Protein AF-A0A9D4JPB3-F1 (afdb_monomer_lite)

Sequence (57 aa):
MDETGISPEHRPPNIIAPSNEKPHSVTSPRSTTTTLIACANAAGSNIPPYFVFKGEV

Radius of gyration: 18.05 Å; chains: 1; bounding box: 27×43×47 Å

pLDDT: mean 81.63, std 10.53, range [57.44, 94.19]

Organism: Dreissena polymorpha (NCBI:txid45954)

Foldseek 3Di:
DDKDWDWPFDDDPDDDDPPPDDPDDPGPPPTWIKMWDWDADPVGDIDPIDIDGDDDD

Structure (mmCIF, N/CA/C/O backbone):
data_AF-A0A9D4JPB3-F1
#
_entry.id   AF-A0A9D4JPB3-F1
#
loop_
_atom_site.group_PDB
_atom_site.id
_atom_site.type_symbol
_atom_site.label_atom_id
_atom_site.label_alt_id
_atom_site.label_comp_id
_atom_site.label_asym_id
_atom_site.label_entity_id
_atom_site.label_seq_id
_atom_site.pdbx_PDB_ins_code
_atom_site.Cartn_x
_atom_site.Cartn_y
_atom_site.Cartn_z
_atom_site.occupancy
_atom_site.B_iso_or_equiv
_atom_site.auth_seq_id
_atom_site.auth_comp_id
_atom_site.auth_asym_id
_atom_site.auth_atom_id
_atom_site.pdbx_PDB_model_num
ATOM 1 N N . MET A 1 1 ? 14.342 -3.286 -7.036 1.00 87.25 1 MET A N 1
ATOM 2 C CA . MET A 1 1 ? 13.403 -4.192 -6.349 1.00 87.25 1 MET A CA 1
ATOM 3 C C . MET A 1 1 ? 13.468 -3.827 -4.890 1.00 87.25 1 MET A C 1
ATOM 5 O O . MET A 1 1 ? 14.579 -3.615 -4.421 1.00 87.25 1 MET A O 1
ATOM 9 N N . ASP A 1 2 ? 12.321 -3.667 -4.249 1.00 90.50 2 ASP A N 1
ATOM 10 C CA . ASP A 1 2 ? 12.239 -3.266 -2.846 1.00 90.50 2 ASP A CA 1
ATOM 11 C C . ASP A 1 2 ? 10.920 -3.752 -2.231 1.00 90.50 2 ASP A C 1
ATOM 13 O O . ASP A 1 2 ? 9.952 -4.035 -2.955 1.00 90.50 2 ASP A O 1
ATOM 17 N N . GLU A 1 3 ? 10.888 -3.833 -0.905 1.00 91.75 3 GLU A N 1
ATOM 18 C CA . GLU A 1 3 ? 9.713 -4.178 -0.117 1.00 91.75 3 GLU A CA 1
ATOM 19 C C . GLU A 1 3 ? 9.188 -2.968 0.658 1.00 91.75 3 GLU A C 1
ATOM 21 O O . GLU A 1 3 ? 9.929 -2.137 1.176 1.00 91.75 3 GLU A O 1
ATOM 26 N N . THR A 1 4 ? 7.869 -2.856 0.785 1.00 90.88 4 THR A N 1
ATOM 27 C CA . THR A 1 4 ? 7.250 -1.799 1.590 1.00 90.88 4 THR A CA 1
ATOM 28 C C . THR A 1 4 ? 6.050 -2.339 2.348 1.00 90.88 4 THR A C 1
ATOM 30 O O . THR A 1 4 ? 5.189 -3.015 1.790 1.00 90.88 4 THR A O 1
ATOM 33 N N . GLY A 1 5 ? 5.978 -2.028 3.642 1.00 88.0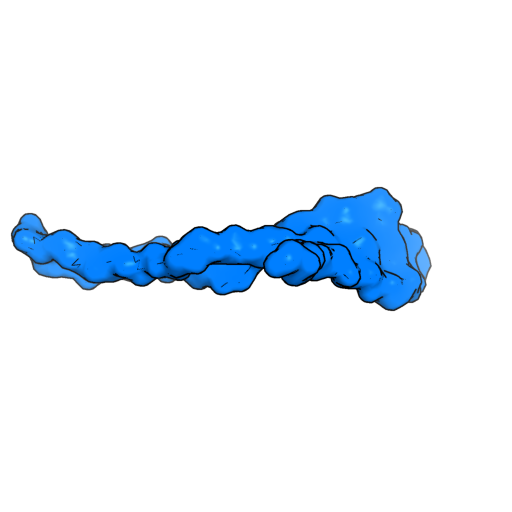0 5 GLY A N 1
ATOM 34 C CA . GLY A 1 5 ? 4.809 -2.324 4.461 1.00 88.00 5 GLY A CA 1
ATOM 35 C C . GLY A 1 5 ? 3.716 -1.280 4.249 1.00 88.00 5 GLY A C 1
ATOM 36 O O . GLY A 1 5 ? 3.960 -0.088 4.418 1.00 88.00 5 GLY A O 1
ATOM 37 N N . ILE A 1 6 ? 2.506 -1.730 3.928 1.00 86.31 6 ILE A N 1
ATOM 38 C CA . ILE A 1 6 ? 1.304 -0.896 3.936 1.00 86.31 6 ILE A CA 1
ATOM 39 C C . ILE A 1 6 ? 0.453 -1.262 5.154 1.00 86.31 6 ILE A C 1
ATOM 41 O O . ILE A 1 6 ? 0.138 -2.433 5.388 1.00 86.31 6 ILE A O 1
ATOM 45 N N . SER A 1 7 ? 0.100 -0.258 5.957 1.00 81.44 7 SER A N 1
ATOM 46 C CA . SER A 1 7 ? -0.849 -0.412 7.056 1.00 81.44 7 SER A CA 1
ATOM 47 C C . SER A 1 7 ? -2.172 0.263 6.682 1.00 81.44 7 SER A C 1
ATOM 49 O O . SER A 1 7 ? -2.168 1.393 6.191 1.00 81.44 7 SER A O 1
ATOM 51 N N . PRO A 1 8 ? -3.327 -0.378 6.923 1.00 74.06 8 PRO A N 1
ATOM 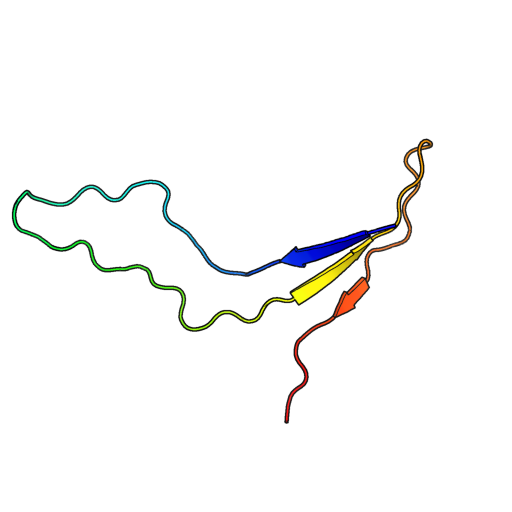52 C CA . PRO A 1 8 ? -4.626 0.273 6.755 1.00 74.06 8 PRO A CA 1
ATOM 53 C C . PRO A 1 8 ? -4.947 1.274 7.885 1.00 74.06 8 PRO A C 1
ATOM 55 O O . PRO A 1 8 ? -6.105 1.637 8.072 1.00 74.06 8 PRO A O 1
ATOM 58 N N . GLU A 1 9 ? -3.954 1.712 8.671 1.00 76.12 9 GLU A N 1
ATOM 59 C CA . GLU A 1 9 ? -4.189 2.638 9.780 1.00 76.12 9 GLU A CA 1
ATOM 60 C C . GLU A 1 9 ? -4.508 4.038 9.269 1.00 76.12 9 GLU A C 1
ATOM 62 O O . GLU A 1 9 ? -3.714 4.677 8.578 1.00 76.12 9 GLU A O 1
ATOM 67 N N . HIS A 1 10 ? -5.665 4.549 9.676 1.00 73.25 10 HIS A N 1
ATOM 68 C CA . HIS A 1 10 ? -6.000 5.944 9.472 1.00 73.25 10 HIS A CA 1
ATOM 69 C C . HIS A 1 10 ? -5.416 6.784 10.610 1.00 73.25 10 HIS A C 1
ATOM 71 O O . HIS A 1 10 ? -5.770 6.591 11.775 1.00 73.25 10 HIS A O 1
ATOM 77 N N . ARG A 1 11 ? -4.552 7.748 10.271 1.00 69.50 11 ARG A N 1
ATOM 78 C CA . ARG A 1 11 ? -4.088 8.782 11.201 1.00 69.50 11 ARG A CA 1
ATOM 79 C C . ARG A 1 11 ? -4.728 10.128 10.836 1.00 69.50 11 ARG A C 1
ATOM 81 O O . ARG A 1 11 ? -4.353 10.698 9.811 1.00 69.50 11 ARG A O 1
ATOM 88 N N . PRO A 1 12 ? -5.659 10.662 11.646 1.00 73.94 12 PRO A N 1
ATOM 89 C CA . PRO A 1 12 ? -6.231 11.977 11.386 1.00 73.94 12 PRO A CA 1
ATOM 90 C C . PRO A 1 12 ? -5.149 13.070 11.530 1.00 73.94 12 PRO A C 1
ATOM 92 O O . PRO A 1 12 ? -4.357 13.016 12.475 1.00 73.94 12 PRO A O 1
ATOM 95 N N . PRO A 1 13 ? -5.082 14.051 10.608 1.00 74.75 13 PRO A N 1
ATOM 96 C CA . PRO A 1 13 ? -3.964 14.992 10.515 1.00 74.75 13 PRO A CA 1
ATOM 97 C C . PRO A 1 13 ? -3.899 15.999 11.669 1.00 74.75 13 PRO A C 1
ATOM 99 O O . PRO A 1 13 ? -2.799 16.346 12.072 1.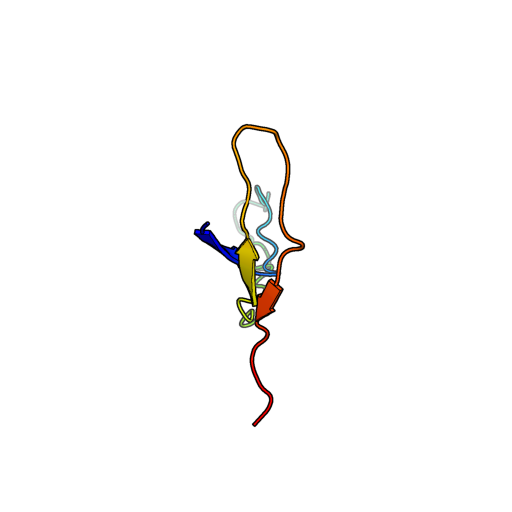00 74.75 13 PRO A O 1
ATOM 102 N N . ASN A 1 14 ? -5.042 16.443 12.206 1.00 77.25 14 ASN A N 1
ATOM 103 C CA . ASN A 1 14 ? -5.172 17.289 13.399 1.00 77.25 14 ASN A CA 1
ATOM 104 C C . ASN A 1 14 ? -6.594 17.135 13.962 1.00 77.25 14 ASN A C 1
ATOM 106 O O . ASN A 1 14 ? -7.549 17.098 13.186 1.00 77.25 14 ASN A O 1
ATOM 110 N N . ILE A 1 15 ? -6.751 17.073 15.287 1.00 75.62 15 ILE A N 1
ATOM 111 C CA . ILE A 1 15 ? -8.066 17.045 15.946 1.00 75.62 15 ILE A CA 1
ATOM 112 C C . ILE A 1 15 ? -8.201 18.316 16.788 1.00 75.62 15 ILE A C 1
ATOM 114 O O . ILE A 1 15 ? -7.359 18.576 17.644 1.00 75.62 15 ILE A O 1
ATOM 118 N N . ILE A 1 16 ? -9.246 19.107 16.541 1.00 83.75 16 ILE A N 1
ATOM 119 C CA . ILE A 1 16 ? -9.582 20.283 17.354 1.00 83.75 16 ILE A CA 1
ATOM 120 C C . ILE A 1 16 ? -10.563 19.830 18.438 1.00 83.75 16 ILE A C 1
ATOM 122 O O . ILE A 1 16 ? -11.592 19.238 18.118 1.00 83.75 16 ILE A O 1
ATOM 126 N N . ALA A 1 17 ? -10.246 20.106 19.704 1.00 82.88 17 ALA A N 1
ATOM 127 C CA . ALA A 1 17 ? -11.101 19.815 20.854 1.00 82.88 17 ALA A CA 1
ATOM 128 C C . ALA A 1 17 ? -11.165 21.028 21.807 1.00 82.88 17 ALA A C 1
ATOM 130 O O . ALA A 1 17 ? -10.200 21.798 21.869 1.00 82.88 17 ALA A O 1
ATOM 131 N N . PRO A 1 18 ? -12.276 21.221 22.545 1.00 90.81 18 PRO A N 1
ATOM 132 C CA . PRO A 1 18 ? -12.372 22.223 23.607 1.00 90.81 18 PRO A CA 1
ATOM 133 C C . PRO A 1 18 ? -11.270 22.077 24.665 1.00 90.81 18 PRO A C 1
ATOM 135 O O . PRO A 1 18 ? -10.796 20.974 24.927 1.00 90.81 18 PRO A O 1
ATOM 138 N N . SER A 1 19 ? -10.905 23.175 25.339 1.00 85.00 19 SER A N 1
ATOM 139 C CA . SER A 1 19 ? -9.760 23.254 26.270 1.00 85.00 19 SER A CA 1
ATOM 140 C C . SER A 1 19 ? -9.794 22.307 27.483 1.00 85.00 19 SER A C 1
ATOM 142 O O . SER A 1 19 ? -8.826 22.280 28.231 1.00 85.00 19 SER A O 1
ATOM 144 N N . ASN A 1 20 ? -10.857 21.520 27.668 1.00 84.19 20 ASN A N 1
ATOM 145 C CA . ASN A 1 20 ? -10.998 20.521 28.733 1.00 84.19 20 ASN A CA 1
ATOM 146 C C . ASN A 1 20 ? -11.575 19.179 28.244 1.00 84.19 20 ASN A C 1
ATOM 148 O O . ASN A 1 20 ? -11.946 18.337 29.061 1.00 84.19 20 ASN A O 1
ATOM 152 N N . GLU A 1 21 ? -11.648 18.954 26.932 1.00 81.38 21 GLU A N 1
ATOM 153 C CA . GLU A 1 21 ? -12.142 17.698 26.368 1.00 81.38 21 GLU A CA 1
ATOM 154 C C . GLU A 1 21 ? -11.002 16.898 25.745 1.00 81.38 21 GLU A C 1
ATOM 156 O O . GLU A 1 21 ? -10.198 17.408 24.964 1.00 81.38 21 GLU A O 1
ATOM 161 N N . LYS A 1 22 ? -10.934 15.606 26.083 1.00 78.31 22 LYS A N 1
ATOM 162 C CA . LYS A 1 22 ? -10.029 14.685 25.400 1.00 78.31 22 LYS A CA 1
ATOM 163 C C . LYS A 1 22 ? -10.669 14.299 24.068 1.00 78.31 22 LYS A C 1
ATOM 165 O O . LYS A 1 22 ? -11.746 13.700 24.096 1.00 78.31 22 LYS A O 1
ATOM 170 N N . PRO A 1 23 ? -10.034 14.585 22.919 1.00 71.88 23 PRO A N 1
ATOM 171 C CA . PRO A 1 23 ? -10.540 14.095 21.650 1.00 71.88 23 PRO A CA 1
ATOM 172 C C . PRO A 1 23 ? -10.622 12.571 21.705 1.00 71.88 23 PRO A C 1
ATOM 174 O O . PRO A 1 23 ? -9.691 11.906 22.171 1.00 71.88 23 PRO A O 1
ATOM 177 N N . HIS A 1 24 ? -11.745 12.018 21.250 1.00 71.25 24 HIS A N 1
ATOM 178 C CA . HIS A 1 24 ? -11.882 10.575 21.116 1.00 71.25 24 HIS A CA 1
ATOM 179 C C . HIS A 1 24 ? -10.775 10.094 20.180 1.00 71.25 24 HIS A C 1
ATOM 181 O O . HIS A 1 24 ? -10.690 10.515 19.026 1.00 71.25 24 HIS A O 1
ATOM 187 N N . SER A 1 25 ? -9.888 9.252 20.704 1.00 65.19 25 SER A N 1
ATOM 188 C CA . SER A 1 25 ? -8.819 8.682 19.904 1.00 65.19 25 SER A CA 1
ATOM 189 C C . SER A 1 25 ? -9.448 7.813 18.822 1.00 65.19 25 SER A C 1
ATOM 191 O O . SER A 1 25 ? -10.077 6.800 19.130 1.00 65.19 25 SER A O 1
ATOM 193 N N . VAL A 1 26 ? -9.277 8.187 17.554 1.00 61.91 26 VAL A N 1
ATOM 194 C CA . VAL A 1 26 ? -9.550 7.285 16.430 1.00 61.91 26 VAL A CA 1
ATOM 195 C C . VAL A 1 26 ? -8.369 6.318 16.345 1.00 61.91 26 VAL A C 1
ATOM 197 O O . VAL A 1 26 ? -7.555 6.369 15.429 1.00 61.91 26 VAL A O 1
ATOM 200 N N . THR A 1 27 ? -8.192 5.481 17.368 1.00 60.78 27 THR A N 1
ATOM 201 C CA . THR A 1 27 ? -7.222 4.392 17.294 1.00 60.78 27 THR A CA 1
ATOM 202 C C . THR A 1 27 ? -7.811 3.316 16.404 1.00 60.78 27 THR A C 1
ATOM 204 O O . THR A 1 27 ? -8.730 2.610 16.816 1.00 60.78 27 THR A O 1
ATOM 207 N N . SER A 1 28 ? -7.266 3.186 15.197 1.00 57.44 28 SER A N 1
ATOM 208 C CA . SER A 1 28 ? -7.405 1.967 14.403 1.00 57.44 28 SER A CA 1
ATOM 209 C C . SER A 1 28 ? -6.912 0.800 15.279 1.00 57.44 28 SER A C 1
ATOM 211 O O . SER A 1 28 ? -5.746 0.806 15.680 1.00 57.44 28 SER A O 1
ATOM 213 N N . PRO A 1 29 ? -7.764 -0.157 15.682 1.00 58.09 29 PRO A N 1
ATOM 214 C CA . PRO A 1 29 ? -7.334 -1.240 16.550 1.00 58.09 29 PRO A CA 1
ATOM 215 C C . PRO A 1 29 ? -6.394 -2.170 15.774 1.00 58.09 29 PRO A C 1
ATOM 217 O O . PRO A 1 29 ? -6.763 -2.692 14.729 1.00 58.09 29 PRO A O 1
ATOM 220 N N . ARG A 1 30 ? -5.180 -2.363 16.306 1.00 63.12 30 ARG A N 1
ATOM 221 C CA . ARG A 1 30 ? -4.226 -3.449 16.001 1.00 63.12 30 ARG A CA 1
ATOM 222 C C . ARG A 1 30 ? -4.181 -3.854 14.520 1.00 63.12 30 ARG A C 1
ATOM 224 O O . ARG A 1 30 ? -4.548 -4.967 14.148 1.00 63.12 30 ARG A O 1
ATOM 231 N N . SER A 1 31 ? -3.728 -2.926 13.688 1.00 64.75 31 SER A N 1
ATOM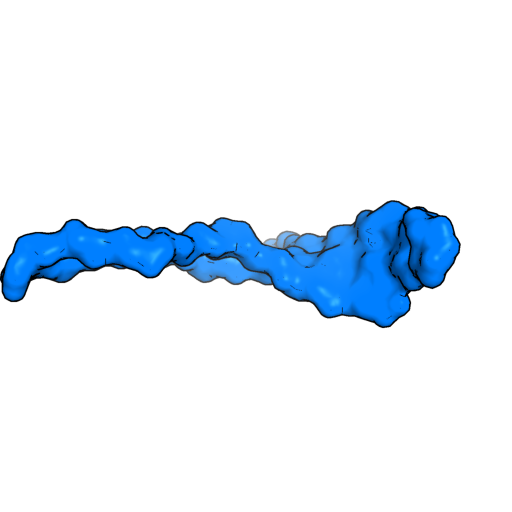 232 C CA . SER A 1 31 ? -3.674 -3.111 12.244 1.00 64.75 31 SER A CA 1
ATOM 233 C C . SER A 1 31 ? -2.663 -4.181 11.831 1.00 64.75 31 SER A C 1
ATOM 235 O O . SER A 1 31 ? -1.585 -4.308 12.415 1.00 64.75 31 SER A O 1
ATOM 237 N N . THR A 1 32 ? -3.011 -4.974 10.822 1.00 72.25 32 THR A N 1
ATOM 238 C CA . THR A 1 32 ? -2.099 -5.936 10.198 1.00 72.25 32 THR A CA 1
ATOM 239 C C . THR A 1 32 ? -1.354 -5.261 9.052 1.00 72.25 32 THR A C 1
ATOM 241 O O . THR A 1 32 ? -1.977 -4.822 8.086 1.00 72.25 32 THR A O 1
ATOM 244 N N . THR A 1 33 ? -0.026 -5.209 9.132 1.00 83.69 33 THR A N 1
ATOM 245 C CA . THR A 1 33 ? 0.818 -4.762 8.016 1.00 83.69 33 THR A CA 1
ATOM 246 C C . THR A 1 33 ? 0.773 -5.792 6.890 1.00 83.69 33 THR A C 1
ATOM 248 O O . THR A 1 33 ? 1.048 -6.968 7.120 1.00 83.69 33 THR A O 1
ATOM 251 N N . THR A 1 34 ? 0.441 -5.348 5.679 1.00 87.06 34 THR A N 1
ATOM 252 C CA . THR A 1 34 ? 0.592 -6.141 4.450 1.00 87.06 34 THR A CA 1
ATOM 253 C C . THR A 1 34 ? 1.904 -5.744 3.785 1.00 87.06 34 THR A C 1
ATOM 255 O O . THR A 1 34 ? 2.184 -4.552 3.651 1.00 87.06 34 THR A O 1
ATOM 258 N N . THR A 1 35 ? 2.715 -6.714 3.372 1.00 89.94 35 THR A N 1
ATOM 259 C CA . THR A 1 35 ? 3.982 -6.429 2.683 1.00 89.94 35 THR A CA 1
ATOM 260 C C . THR A 1 35 ? 3.753 -6.414 1.178 1.00 89.94 35 THR A C 1
ATOM 262 O O . THR A 1 35 ? 3.272 -7.394 0.610 1.00 89.94 35 THR A O 1
ATOM 265 N N . LEU A 1 36 ? 4.107 -5.303 0.539 1.00 91.44 36 LEU A N 1
ATOM 266 C CA . LEU A 1 36 ? 4.158 -5.142 -0.907 1.00 91.44 36 LEU A CA 1
ATOM 267 C C . LEU A 1 36 ? 5.590 -5.388 -1.385 1.00 91.44 36 LEU A C 1
ATOM 269 O O . LEU A 1 36 ? 6.521 -4.761 -0.887 1.00 91.44 36 LEU A O 1
ATOM 273 N N . ILE A 1 37 ? 5.753 -6.264 -2.371 1.00 92.25 37 ILE A N 1
ATOM 274 C CA . ILE A 1 37 ? 7.024 -6.503 -3.058 1.00 92.25 37 ILE A CA 1
ATOM 275 C C . ILE A 1 37 ? 6.892 -5.946 -4.473 1.00 92.25 37 ILE A C 1
ATOM 277 O O . ILE A 1 37 ? 6.013 -6.374 -5.227 1.00 92.25 37 ILE A O 1
ATOM 281 N N . ALA A 1 38 ? 7.753 -4.994 -4.841 1.00 91.56 38 ALA A N 1
ATOM 282 C CA . ALA A 1 38 ? 7.702 -4.333 -6.141 1.00 91.56 38 ALA A CA 1
ATOM 283 C C . ALA A 1 38 ? 9.065 -4.309 -6.845 1.00 91.56 38 ALA A C 1
ATOM 285 O O . ALA A 1 38 ? 10.134 -4.194 -6.238 1.00 91.56 38 ALA A O 1
ATOM 286 N N . CYS A 1 39 ? 9.031 -4.383 -8.176 1.00 93.12 39 CYS A N 1
ATOM 287 C CA . CYS A 1 39 ? 10.212 -4.250 -9.017 1.00 93.12 39 CYS A CA 1
ATOM 288 C C . CYS A 1 39 ? 9.906 -3.345 -10.210 1.00 93.12 39 CYS A C 1
ATOM 290 O O . CYS A 1 39 ? 8.975 -3.608 -10.970 1.00 93.12 39 CYS A O 1
ATOM 292 N N . ALA A 1 40 ? 10.705 -2.291 -10.367 1.00 92.00 40 ALA A N 1
ATOM 293 C CA . ALA A 1 40 ? 10.629 -1.342 -11.468 1.00 92.00 40 ALA A CA 1
ATOM 294 C C . ALA A 1 40 ? 12.030 -1.092 -12.041 1.00 92.00 40 ALA A C 1
ATOM 296 O O . ALA A 1 40 ? 13.030 -1.224 -11.329 1.00 92.00 40 ALA A O 1
ATOM 297 N N . ASN A 1 41 ? 12.093 -0.726 -13.320 1.00 91.88 41 ASN A N 1
ATOM 298 C CA . ASN A 1 41 ? 13.321 -0.327 -14.003 1.00 91.88 41 ASN A CA 1
ATOM 299 C C . ASN A 1 41 ? 13.276 1.152 -14.433 1.00 91.88 41 ASN A C 1
ATOM 301 O O . ASN A 1 41 ? 12.228 1.797 -14.409 1.00 91.88 41 ASN A O 1
ATOM 305 N N . ALA A 1 42 ? 14.420 1.691 -14.865 1.00 92.06 42 ALA A N 1
ATOM 306 C CA . ALA A 1 42 ? 14.535 3.086 -15.305 1.00 92.06 42 ALA A CA 1
ATOM 307 C C . ALA A 1 42 ? 13.761 3.405 -16.601 1.00 92.06 42 ALA A C 1
ATOM 309 O O . ALA A 1 42 ? 13.509 4.569 -16.890 1.00 92.06 42 ALA A O 1
ATOM 310 N N . ALA A 1 43 ? 13.363 2.384 -17.367 1.00 94.19 43 ALA A N 1
ATOM 311 C CA . ALA A 1 43 ? 12.519 2.533 -18.551 1.00 94.19 43 ALA A CA 1
ATOM 312 C C . ALA A 1 43 ? 11.018 2.630 -18.205 1.00 94.19 43 ALA A C 1
ATOM 314 O O . ALA A 1 43 ? 10.187 2.716 -19.105 1.00 94.19 43 ALA A O 1
ATOM 315 N N . GLY A 1 44 ? 10.656 2.594 -16.915 1.00 89.25 44 GLY A N 1
ATOM 316 C CA . GLY A 1 44 ? 9.273 2.688 -16.448 1.00 89.25 44 GLY A CA 1
ATOM 317 C C . GLY A 1 44 ? 8.486 1.381 -16.539 1.00 89.25 44 GLY A C 1
ATOM 318 O O . GLY A 1 44 ? 7.291 1.371 -16.257 1.00 89.25 44 GLY A O 1
ATOM 319 N N . SER A 1 45 ? 9.130 0.269 -16.904 1.00 91.56 45 SER A N 1
ATOM 320 C CA . SER A 1 45 ? 8.500 -1.049 -16.824 1.00 91.56 45 SER A CA 1
ATOM 321 C C . SER A 1 45 ? 8.534 -1.557 -15.388 1.00 91.56 45 SER A C 1
ATOM 323 O O . SER A 1 45 ? 9.537 -1.405 -14.682 1.00 91.56 45 SER A O 1
ATOM 325 N N . ASN A 1 46 ? 7.455 -2.205 -14.968 1.00 90.69 46 ASN A N 1
ATOM 326 C CA . ASN A 1 46 ? 7.330 -2.811 -13.654 1.00 90.69 46 ASN A CA 1
ATOM 327 C C . ASN A 1 46 ? 6.743 -4.222 -13.755 1.00 90.69 46 ASN A C 1
ATOM 329 O O . ASN A 1 46 ? 5.940 -4.534 -14.632 1.00 90.69 46 ASN A O 1
ATOM 333 N N . ILE A 1 47 ? 7.191 -5.089 -12.852 1.00 89.69 47 ILE A N 1
ATOM 334 C CA . ILE A 1 47 ? 6.555 -6.387 -12.627 1.00 89.69 47 ILE A CA 1
ATOM 335 C C . ILE A 1 47 ? 5.330 -6.119 -11.744 1.00 89.69 47 ILE A C 1
ATOM 337 O O . ILE A 1 47 ? 5.454 -5.332 -10.798 1.00 89.69 47 ILE A O 1
ATOM 341 N N . PRO A 1 48 ? 4.165 -6.740 -12.019 1.00 91.25 48 PRO A N 1
ATOM 342 C CA . PRO A 1 48 ? 3.003 -6.627 -11.147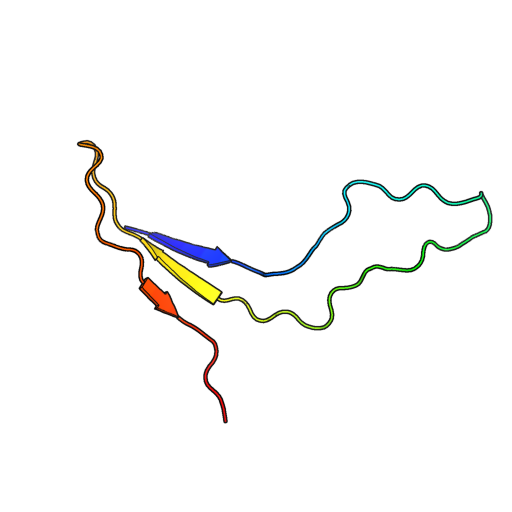 1.00 91.25 48 PRO A CA 1
ATOM 343 C C . PRO A 1 48 ? 3.388 -6.879 -9.679 1.00 91.25 48 PRO A C 1
ATOM 345 O O . PRO A 1 48 ? 4.065 -7.872 -9.399 1.00 91.25 48 PRO A O 1
ATOM 348 N N . PRO A 1 49 ? 3.015 -5.982 -8.749 1.00 89.62 49 PRO A N 1
ATOM 349 C CA . PRO A 1 49 ? 3.421 -6.098 -7.357 1.00 89.62 49 PRO A CA 1
ATOM 350 C C . PRO A 1 49 ? 2.794 -7.330 -6.7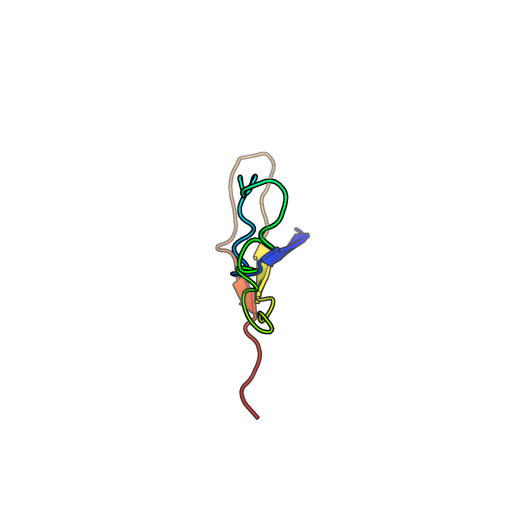01 1.00 89.62 49 PRO A C 1
ATOM 352 O O . PRO A 1 49 ? 1.657 -7.700 -7.001 1.00 89.62 49 PRO A O 1
ATOM 355 N N . TYR A 1 50 ? 3.532 -7.942 -5.776 1.00 91.94 50 TYR A N 1
ATOM 356 C CA . TYR A 1 50 ? 3.061 -9.083 -4.995 1.00 91.94 50 TYR A CA 1
ATOM 357 C C . TYR A 1 50 ? 2.684 -8.646 -3.579 1.00 91.94 50 TYR A C 1
ATOM 359 O O . TYR A 1 50 ? 3.403 -7.858 -2.962 1.00 91.94 50 TYR A O 1
ATOM 367 N N . PHE A 1 51 ? 1.572 -9.171 -3.063 1.00 90.31 51 PHE A N 1
ATOM 368 C CA . PHE A 1 51 ? 1.070 -8.859 -1.726 1.00 90.31 51 PHE A CA 1
ATOM 369 C C . PHE A 1 51 ? 1.202 -10.075 -0.815 1.00 90.31 51 PHE A C 1
ATOM 371 O O . PHE A 1 51 ? 0.688 -11.151 -1.118 1.00 90.31 51 PHE A O 1
ATOM 378 N N . VAL A 1 52 ? 1.861 -9.885 0.324 1.00 90.50 52 VAL A N 1
ATOM 379 C CA . VAL A 1 52 ? 1.945 -10.884 1.390 1.00 90.50 52 VAL A CA 1
ATOM 380 C C . VAL A 1 52 ? 1.028 -10.452 2.525 1.00 90.50 52 VAL A C 1
ATOM 382 O O . VAL A 1 52 ? 1.307 -9.485 3.239 1.00 90.50 52 VAL A O 1
ATOM 385 N N . PHE A 1 53 ? -0.079 -11.176 2.671 1.00 89.69 53 PHE A N 1
ATOM 386 C CA . PHE A 1 53 ? -1.034 -10.996 3.758 1.00 89.69 53 PHE A CA 1
ATOM 387 C C . PHE A 1 53 ? -0.640 -11.843 4.968 1.00 89.69 53 PHE A C 1
ATOM 389 O O . PHE A 1 53 ? 0.055 -12.854 4.850 1.00 89.69 53 PHE A O 1
ATOM 396 N N . LYS A 1 54 ? -1.110 -11.440 6.149 1.00 84.50 54 LYS A N 1
ATOM 397 C CA . LYS A 1 54 ? -0.977 -12.255 7.355 1.00 84.50 54 LYS A CA 1
ATOM 398 C C . LYS A 1 54 ? -1.767 -13.561 7.172 1.00 84.50 54 LYS A C 1
ATOM 400 O O . LYS A 1 54 ? -2.929 -13.508 6.787 1.00 84.50 54 LYS A O 1
ATOM 405 N N . GLY A 1 55 ? -1.143 -14.706 7.451 1.00 81.00 55 GLY A N 1
ATOM 406 C CA . GLY A 1 55 ? -1.821 -16.005 7.420 1.00 81.00 55 GLY A CA 1
ATOM 407 C C . GLY A 1 55 ? -2.853 -16.152 8.544 1.00 81.00 55 GLY A C 1
ATOM 408 O O . GLY A 1 55 ? -2.684 -15.574 9.622 1.00 81.00 55 GLY A O 1
ATOM 409 N N . GLU A 1 56 ? -3.903 -16.931 8.289 1.00 78.81 56 GLU A N 1
ATOM 410 C CA . GLU A 1 56 ? -4.843 -17.379 9.321 1.00 78.81 56 GLU A CA 1
ATOM 411 C C . GLU A 1 56 ? -4.273 -18.621 10.022 1.00 78.81 56 GLU A C 1
ATOM 413 O O . GLU A 1 56 ? -3.684 -19.483 9.366 1.00 78.81 56 GLU A O 1
ATOM 418 N N . VAL A 1 57 ? -4.383 -18.667 11.355 1.00 61.56 57 VAL A N 1
ATOM 419 C CA . VAL A 1 57 ? -3.950 -19.795 12.202 1.00 61.56 57 VAL A CA 1
ATOM 420 C C . VAL A 1 57 ? -5.181 -20.526 12.704 1.00 61.56 57 VAL A C 1
ATOM 422 O O . VAL A 1 57 ? -6.110 -19.811 13.145 1.00 61.56 57 VAL A O 1
#

Secondary structure (DSSP, 8-state):
-EEEEE------S-----TT-PPP-----SPPPEEEEEEE-TTS-EEEEEEEPPPP-